Protein AF-A0A4P5QPF0-F1 (afdb_monomer_lite)

Secondary structure (DSSP, 8-state):
-HHHHHHHHHHHHHHHTT-SEEEEEEEE-SGGGT--S--SGGGHHHHSS--EEEEEEPSTT-TT-EEEEEEEE----EEEETTEEEEEEEEEPPPP-

Structure (mmCIF, N/CA/C/O backbone):
data_AF-A0A4P5QPF0-F1
#
_entry.id   AF-A0A4P5QPF0-F1
#
loop_
_atom_site.group_PDB
_atom_site.id
_atom_site.type_symbol
_atom_site.label_atom_id
_atom_site.label_alt_id
_atom_site.label_comp_id
_atom_site.label_asym_id
_atom_site.label_entity_id
_atom_site.label_seq_id
_atom_site.pdbx_PDB_ins_code
_atom_site.Cartn_x
_atom_site.Cartn_y
_atom_site.Cartn_z
_atom_site.occupancy
_atom_site.B_iso_or_equiv
_atom_site.auth_seq_id
_atom_site.auth_comp_id
_atom_site.auth_asym_id
_atom_site.auth_atom_id
_atom_site.p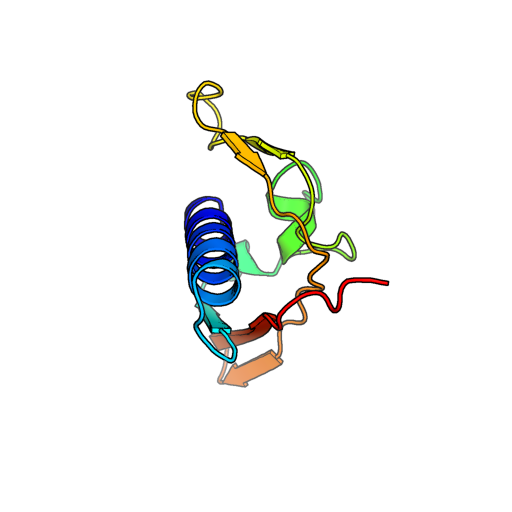dbx_PDB_model_num
ATOM 1 N N . MET A 1 1 ? 1.697 2.293 -7.008 1.00 88.50 1 MET A N 1
ATOM 2 C CA . MET A 1 1 ? 1.989 2.180 -5.561 1.00 88.50 1 MET A CA 1
ATOM 3 C C . MET A 1 1 ? 1.257 3.230 -4.728 1.00 88.50 1 MET A C 1
ATOM 5 O O . MET A 1 1 ? 0.481 2.826 -3.880 1.00 88.50 1 MET A O 1
ATOM 9 N N . PHE A 1 2 ? 1.363 4.542 -5.001 1.00 92.00 2 PHE A N 1
ATOM 10 C CA . PHE A 1 2 ? 0.664 5.566 -4.187 1.00 92.00 2 PHE A CA 1
ATOM 11 C C . PHE A 1 2 ? -0.852 5.370 -4.088 1.00 92.00 2 PHE A C 1
ATOM 13 O O . PHE A 1 2 ? -1.399 5.384 -2.992 1.00 92.00 2 PHE A O 1
ATOM 20 N N . LYS A 1 3 ? -1.525 5.065 -5.204 1.00 93.19 3 LYS A N 1
ATOM 21 C CA . LYS A 1 3 ? -2.959 4.728 -5.192 1.00 93.19 3 LYS A CA 1
ATOM 22 C C . LYS A 1 3 ? -3.303 3.516 -4.311 1.00 93.19 3 LYS A C 1
ATOM 24 O O . LYS A 1 3 ? -4.374 3.496 -3.721 1.00 93.19 3 LYS A O 1
ATOM 29 N N . ALA A 1 4 ? -2.406 2.533 -4.193 1.00 95.38 4 ALA A N 1
ATOM 30 C CA . ALA A 1 4 ? -2.603 1.400 -3.286 1.00 95.38 4 ALA A CA 1
ATOM 31 C C . ALA A 1 4 ? -2.533 1.864 -1.824 1.00 95.38 4 ALA A C 1
ATOM 33 O O . ALA A 1 4 ? -3.406 1.527 -1.034 1.00 95.38 4 ALA A O 1
ATOM 34 N N . CYS A 1 5 ? -1.575 2.732 -1.487 1.00 95.69 5 CYS A N 1
ATOM 35 C CA . CYS A 1 5 ? -1.529 3.367 -0.170 1.00 95.69 5 CYS A CA 1
ATOM 36 C C . CYS A 1 5 ? -2.792 4.205 0.108 1.00 95.69 5 CYS A C 1
ATOM 38 O O . CYS A 1 5 ? -3.320 4.145 1.211 1.00 95.69 5 CYS A O 1
ATOM 40 N N . GLN A 1 6 ? -3.335 4.926 -0.882 1.00 95.94 6 GLN A N 1
ATOM 41 C CA . GLN A 1 6 ? -4.605 5.655 -0.726 1.00 95.94 6 GLN A CA 1
ATOM 42 C C . GLN A 1 6 ? -5.790 4.719 -0.443 1.00 95.94 6 GLN A C 1
ATOM 44 O O . GLN A 1 6 ? -6.636 5.049 0.382 1.00 95.94 6 GLN A O 1
ATOM 49 N N . ALA A 1 7 ? -5.847 3.553 -1.094 1.00 97.38 7 ALA A N 1
ATOM 50 C CA . ALA A 1 7 ? -6.879 2.554 -0.826 1.00 97.38 7 ALA A CA 1
ATOM 51 C C . ALA A 1 7 ? -6.759 1.973 0.593 1.00 97.38 7 ALA A C 1
ATOM 53 O O . ALA A 1 7 ? -7.766 1.842 1.283 1.00 97.38 7 ALA A O 1
ATOM 54 N N . ILE A 1 8 ? -5.536 1.690 1.056 1.00 97.69 8 ILE A N 1
ATOM 55 C CA . ILE A 1 8 ? -5.274 1.242 2.434 1.00 97.69 8 ILE A CA 1
ATOM 56 C C . ILE A 1 8 ? -5.711 2.316 3.438 1.00 97.69 8 ILE A C 1
ATOM 58 O O . ILE A 1 8 ? -6.442 2.006 4.373 1.00 97.69 8 ILE A O 1
ATOM 62 N N . PHE A 1 9 ? -5.338 3.580 3.213 1.00 97.50 9 PHE A N 1
ATOM 63 C CA . PHE A 1 9 ? -5.760 4.708 4.050 1.00 97.50 9 PHE A CA 1
ATOM 64 C C . PHE A 1 9 ? -7.287 4.831 4.127 1.00 97.50 9 PHE A C 1
ATOM 66 O O . PHE A 1 9 ? -7.854 4.985 5.204 1.00 97.50 9 PHE A O 1
ATOM 73 N N . PHE A 1 10 ? -7.967 4.717 2.987 1.00 97.38 10 PHE A N 1
ATOM 74 C CA . PHE A 1 10 ? -9.425 4.743 2.942 1.00 97.38 10 PHE A CA 1
ATOM 75 C C . PHE A 1 10 ? -10.050 3.587 3.740 1.00 97.38 10 PHE A C 1
ATOM 77 O O . PHE A 1 10 ? -11.009 3.794 4.480 1.00 97.38 10 PHE A O 1
ATOM 84 N N . LEU A 1 11 ? -9.491 2.378 3.655 1.00 97.94 11 LEU A N 1
ATOM 85 C CA . LEU A 1 11 ? -9.967 1.245 4.451 1.00 97.94 11 LEU A CA 1
ATOM 86 C C . LEU A 1 11 ? -9.715 1.434 5.955 1.00 97.94 11 LEU A C 1
ATOM 88 O O . LEU A 1 11 ? -10.580 1.064 6.747 1.00 97.94 11 LEU A O 1
ATOM 92 N N . GLU A 1 12 ? -8.595 2.044 6.364 1.00 97.38 12 GLU A N 1
ATOM 93 C CA . GLU A 1 12 ? -8.385 2.437 7.768 1.00 97.38 12 GLU A CA 1
ATOM 94 C C . GLU A 1 12 ? -9.508 3.368 8.250 1.00 97.38 12 GLU A C 1
ATOM 96 O O . GLU A 1 12 ? -10.058 3.158 9.332 1.00 97.38 12 GLU A O 1
ATOM 101 N N . GLN A 1 13 ? -9.899 4.352 7.431 1.00 97.19 13 GLN A N 1
ATOM 102 C CA . GLN A 1 13 ? -10.999 5.268 7.749 1.00 97.19 13 GLN A CA 1
ATOM 103 C C . GLN A 1 13 ? -12.344 4.543 7.868 1.00 97.19 13 GLN A C 1
ATOM 105 O O . GLN A 1 13 ? -13.104 4.825 8.791 1.00 97.19 13 GLN A O 1
ATOM 110 N N . LEU A 1 14 ? -12.636 3.586 6.982 1.00 97.31 14 LEU A N 1
ATOM 111 C CA . LEU A 1 14 ? -13.871 2.799 7.052 1.00 97.31 14 LEU A CA 1
ATOM 112 C C . LEU A 1 14 ? -13.937 1.933 8.316 1.00 97.31 14 LEU A C 1
ATOM 114 O O . LEU A 1 14 ? -14.968 1.891 8.990 1.00 97.31 14 LEU A O 1
ATOM 118 N N . VAL A 1 15 ? -12.839 1.263 8.669 1.00 97.19 15 VAL A N 1
ATOM 119 C CA . VAL A 1 15 ? -12.763 0.438 9.887 1.00 97.19 15 VAL A CA 1
ATOM 120 C C . VAL A 1 15 ? -12.881 1.298 11.149 1.00 97.19 15 VAL A C 1
ATOM 122 O O . VAL A 1 15 ? -13.570 0.913 12.100 1.00 97.19 15 VAL A O 1
ATOM 125 N N . ALA A 1 16 ? -12.283 2.492 11.143 1.00 95.19 16 ALA A N 1
ATOM 126 C CA . ALA A 1 16 ? -12.450 3.473 12.212 1.00 95.19 16 ALA A CA 1
ATOM 127 C C . ALA A 1 16 ? -13.897 3.996 12.311 1.00 95.19 16 ALA A C 1
ATOM 129 O O . ALA A 1 16 ? -14.395 4.204 13.413 1.00 95.19 16 ALA A O 1
ATOM 130 N N . ALA A 1 17 ? -14.595 4.151 11.183 1.00 96.31 17 ALA A N 1
ATOM 131 C CA . ALA A 1 17 ? -15.976 4.633 11.130 1.00 96.31 17 ALA A CA 1
ATOM 132 C C . ALA A 1 17 ? -17.033 3.589 11.538 1.00 96.31 17 ALA A C 1
ATOM 134 O O . ALA A 1 17 ? -18.213 3.921 11.631 1.00 96.31 17 ALA A O 1
ATOM 135 N N . GLY A 1 18 ? -16.642 2.335 11.782 1.00 95.94 18 GLY A N 1
ATOM 136 C CA . GLY A 1 18 ? -17.552 1.302 12.280 1.00 95.94 18 GLY A CA 1
ATOM 137 C C . GLY A 1 18 ? -17.558 0.003 11.481 1.00 95.94 18 GLY A C 1
ATOM 138 O O . GLY A 1 18 ? -18.119 -0.979 11.970 1.00 95.94 18 GLY A O 1
ATOM 139 N N . CYS A 1 19 ? -16.911 -0.060 10.310 1.00 95.56 19 CYS A N 1
ATOM 140 C CA . CYS A 1 19 ? -16.727 -1.335 9.617 1.00 95.56 19 CYS A CA 1
ATOM 141 C C . CYS A 1 19 ? -15.925 -2.304 10.501 1.00 95.56 19 CYS A C 1
ATOM 143 O O . CYS A 1 19 ? -15.017 -1.893 11.228 1.00 95.56 19 CYS A O 1
ATOM 145 N N . ARG A 1 20 ? -16.281 -3.595 10.461 1.00 94.81 20 ARG A N 1
ATOM 146 C CA . ARG A 1 20 ? -15.650 -4.613 11.315 1.00 94.81 20 ARG A CA 1
ATOM 147 C C . ARG A 1 20 ? -14.171 -4.780 10.968 1.00 94.81 20 ARG A C 1
ATOM 149 O O . ARG A 1 20 ? -13.317 -4.681 11.840 1.00 94.81 20 ARG A O 1
ATOM 156 N N . GLU A 1 21 ? -13.907 -5.021 9.690 1.00 96.94 21 GLU A N 1
ATOM 157 C CA . GLU A 1 21 ? -12.592 -5.313 9.121 1.00 96.94 21 GLU A CA 1
ATOM 158 C C . GLU A 1 21 ? -12.542 -4.795 7.679 1.00 96.94 21 GLU A C 1
ATOM 160 O O . GLU A 1 21 ? -13.579 -4.647 7.026 1.00 96.94 21 GLU A O 1
ATOM 165 N N . GLY A 1 22 ? -11.336 -4.545 7.181 1.00 97.25 22 GLY A N 1
ATOM 166 C CA . GLY A 1 22 ? -11.054 -4.217 5.790 1.00 97.25 22 GLY A CA 1
ATOM 167 C C . GLY A 1 22 ? -9.998 -5.157 5.221 1.00 97.25 22 GLY A C 1
ATOM 168 O O . GLY A 1 22 ? -9.071 -5.558 5.920 1.00 97.25 22 GLY A O 1
ATOM 169 N N . TYR A 1 23 ? -10.124 -5.488 3.940 1.00 98.00 23 TYR A N 1
ATOM 170 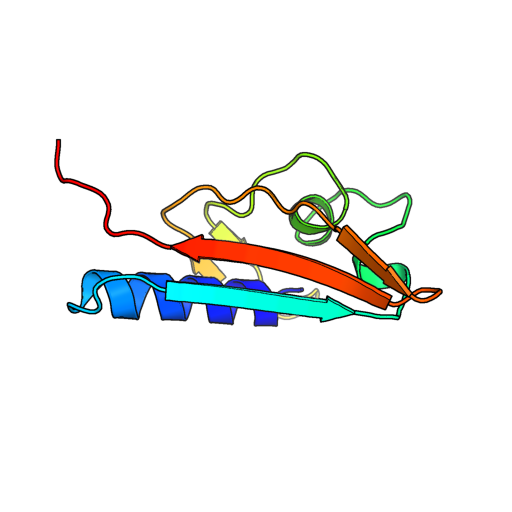C CA . TYR A 1 23 ? -9.138 -6.289 3.223 1.00 98.00 23 TYR A CA 1
ATOM 171 C C . TYR A 1 23 ? -8.760 -5.568 1.936 1.00 98.00 23 TYR A C 1
ATOM 173 O O . TYR A 1 23 ? -9.624 -5.226 1.128 1.00 98.00 23 TYR A O 1
ATOM 181 N N . PHE A 1 24 ? -7.466 -5.336 1.748 1.00 98.31 24 PHE A N 1
ATOM 182 C CA . PHE A 1 24 ? -6.918 -4.817 0.504 1.00 98.31 24 PHE A CA 1
ATOM 183 C C . PHE A 1 24 ? -6.176 -5.935 -0.213 1.00 98.31 24 PHE A C 1
ATOM 185 O O . PHE A 1 24 ? -5.298 -6.567 0.372 1.00 98.31 24 PHE A O 1
ATOM 192 N N . ILE A 1 25 ? -6.515 -6.159 -1.480 1.00 98.00 25 ILE A N 1
ATOM 193 C CA . ILE A 1 25 ? -5.826 -7.114 -2.344 1.00 98.00 25 ILE A CA 1
ATOM 194 C C . ILE A 1 25 ? -5.266 -6.337 -3.523 1.00 98.00 25 ILE A C 1
ATOM 196 O O . ILE A 1 25 ? -5.990 -5.604 -4.197 1.00 98.00 25 ILE A O 1
ATOM 200 N N . MET A 1 26 ? -3.978 -6.521 -3.780 1.00 96.94 26 MET A N 1
ATOM 201 C CA . MET A 1 26 ? -3.347 -6.040 -4.998 1.00 96.94 26 MET A CA 1
ATOM 202 C C . MET A 1 26 ? -2.833 -7.236 -5.772 1.00 96.94 26 MET A C 1
ATOM 204 O O . MET A 1 26 ? -2.123 -8.067 -5.216 1.00 96.94 26 MET A O 1
ATOM 208 N N . VAL A 1 27 ? -3.188 -7.289 -7.050 1.00 97.06 27 VAL A N 1
ATOM 209 C CA . VAL A 1 27 ? -2.707 -8.283 -8.004 1.00 97.06 27 VAL A CA 1
ATOM 210 C C . VAL A 1 27 ? -1.924 -7.535 -9.077 1.00 97.06 27 VAL A C 1
ATOM 212 O O . VAL A 1 27 ? -2.373 -6.485 -9.539 1.00 97.06 27 VAL A O 1
ATOM 215 N N . ALA A 1 28 ? -0.744 -8.030 -9.431 1.00 96.19 28 ALA A N 1
ATOM 216 C CA . ALA A 1 28 ? 0.113 -7.427 -10.441 1.00 96.19 28 ALA A CA 1
ATOM 217 C C . ALA A 1 28 ? 0.891 -8.507 -11.196 1.00 96.19 28 ALA A C 1
ATOM 219 O O . ALA A 1 28 ? 1.405 -9.444 -10.592 1.00 96.19 28 ALA A O 1
ATOM 220 N N . ASP A 1 29 ? 0.986 -8.351 -12.509 1.00 96.19 29 ASP A N 1
ATOM 221 C CA . ASP A 1 29 ? 1.755 -9.188 -13.433 1.00 96.19 29 ASP A CA 1
ATOM 222 C C . ASP A 1 29 ? 3.009 -8.491 -13.980 1.00 96.19 29 ASP A C 1
ATOM 224 O O . ASP A 1 29 ? 3.892 -9.159 -14.522 1.00 96.19 29 ASP A O 1
ATOM 228 N N . ASP A 1 30 ? 3.103 -7.168 -13.823 1.00 94.94 30 ASP A N 1
ATOM 229 C CA . ASP A 1 30 ? 4.290 -6.380 -14.148 1.00 94.94 30 ASP A CA 1
ATOM 230 C C . ASP A 1 30 ? 5.350 -6.500 -13.028 1.00 94.94 30 ASP A C 1
ATOM 232 O O . ASP A 1 30 ? 5.116 -6.060 -11.889 1.00 94.94 30 ASP A O 1
ATOM 236 N N . PRO A 1 31 ? 6.555 -7.027 -13.341 1.00 91.31 31 PRO A N 1
ATOM 237 C CA . PRO A 1 31 ? 7.646 -7.168 -12.388 1.00 91.31 31 PRO A CA 1
ATOM 238 C C . PRO A 1 31 ? 8.058 -5.905 -11.655 1.00 91.31 31 PRO A C 1
ATOM 240 O O . PRO A 1 31 ? 8.547 -5.996 -10.528 1.00 91.31 31 PRO A O 1
ATOM 243 N N . LEU A 1 32 ? 7.830 -4.730 -12.236 1.00 91.12 32 LEU A N 1
ATOM 244 C CA . LEU A 1 32 ? 8.140 -3.468 -11.585 1.00 91.12 32 LEU A CA 1
ATOM 245 C C . LEU A 1 32 ? 7.313 -3.251 -10.308 1.00 91.12 32 LEU A C 1
ATOM 247 O O . LEU A 1 32 ? 7.692 -2.430 -9.479 1.00 91.12 32 LEU A O 1
A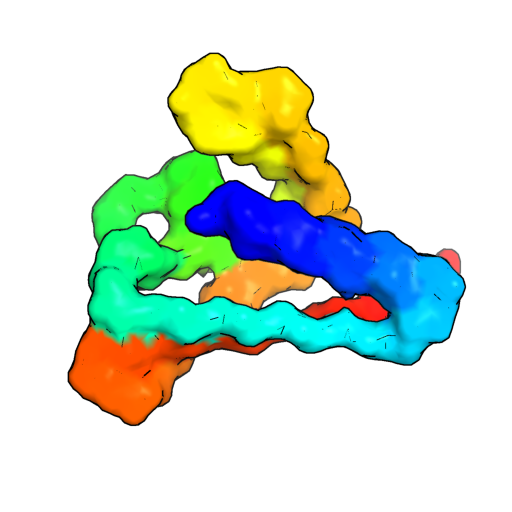TOM 251 N N . PHE A 1 33 ? 6.221 -3.971 -10.055 1.00 91.56 33 PHE A N 1
ATOM 252 C CA . PHE A 1 33 ? 5.497 -3.820 -8.787 1.00 91.56 33 PHE A CA 1
ATOM 253 C C . PHE A 1 33 ? 6.156 -4.525 -7.600 1.00 91.56 33 PHE A C 1
ATOM 255 O O . PHE A 1 33 ? 6.010 -4.060 -6.472 1.00 91.56 33 PHE A O 1
ATOM 262 N N . TYR A 1 34 ? 6.909 -5.593 -7.844 1.00 91.69 34 TYR A N 1
ATOM 263 C CA . TYR A 1 34 ? 7.414 -6.479 -6.788 1.00 91.69 34 TYR A CA 1
ATOM 264 C C . TYR A 1 34 ? 8.909 -6.797 -6.910 1.00 91.69 34 TYR A C 1
ATOM 266 O O . TYR A 1 34 ? 9.453 -7.527 -6.089 1.00 91.69 34 TYR A O 1
ATOM 274 N N . ARG A 1 35 ? 9.593 -6.273 -7.932 1.00 88.94 35 ARG A N 1
ATOM 275 C CA . ARG A 1 35 ? 11.028 -6.460 -8.160 1.00 88.94 35 ARG A CA 1
ATOM 276 C C . ARG A 1 35 ? 11.686 -5.154 -8.602 1.00 88.94 35 ARG A C 1
ATOM 278 O O . ARG A 1 35 ? 11.064 -4.303 -9.235 1.00 88.94 35 ARG A O 1
ATOM 285 N N . GLY A 1 36 ? 12.963 -5.010 -8.268 1.00 87.06 36 GLY A N 1
ATOM 286 C CA . GLY A 1 36 ? 13.831 -3.922 -8.710 1.00 87.06 36 GLY A CA 1
ATOM 287 C C . GLY A 1 36 ? 14.842 -3.551 -7.633 1.00 87.06 36 GLY A C 1
ATOM 288 O O . GLY A 1 36 ? 14.579 -3.749 -6.451 1.00 87.06 36 GLY A O 1
ATOM 289 N N . ASP A 1 37 ? 15.971 -2.983 -8.047 1.00 85.75 37 ASP A N 1
ATOM 290 C CA . ASP A 1 37 ? 17.089 -2.681 -7.139 1.00 85.75 37 ASP A CA 1
ATOM 291 C C . ASP A 1 37 ? 16.855 -1.400 -6.320 1.00 85.75 37 ASP A C 1
ATOM 293 O O . ASP A 1 37 ? 17.480 -1.166 -5.287 1.00 85.75 37 ASP A O 1
ATOM 297 N N . PHE A 1 38 ? 15.919 -0.555 -6.764 1.00 84.81 38 PHE A N 1
ATOM 298 C CA . PHE A 1 38 ? 15.563 0.676 -6.070 1.00 84.81 38 PHE A CA 1
ATOM 299 C C . PHE A 1 38 ? 14.563 0.408 -4.935 1.00 84.81 38 PHE A C 1
ATOM 301 O O . PHE A 1 38 ? 13.357 0.263 -5.172 1.00 84.81 38 PHE A O 1
ATOM 308 N N . LEU A 1 39 ? 15.081 0.392 -3.704 1.00 83.88 39 LEU A N 1
ATOM 309 C CA . LEU A 1 39 ? 14.348 0.203 -2.445 1.00 83.88 39 LEU A CA 1
ATOM 310 C C . LEU A 1 39 ? 14.245 1.504 -1.633 1.00 83.88 39 LEU A C 1
ATOM 312 O O . LEU A 1 39 ? 14.499 1.527 -0.433 1.00 83.88 39 LEU A O 1
ATOM 316 N N . ALA A 1 40 ? 13.887 2.608 -2.286 1.00 85.00 40 ALA A N 1
ATOM 317 C CA . ALA A 1 40 ? 13.702 3.895 -1.623 1.00 85.00 40 ALA A CA 1
ATOM 318 C C . ALA A 1 40 ? 12.341 4.520 -1.949 1.00 85.00 40 ALA A C 1
ATOM 320 O O . ALA A 1 40 ? 11.677 4.183 -2.937 1.00 85.00 40 ALA A O 1
ATOM 321 N N . GLY A 1 41 ? 11.914 5.435 -1.077 1.00 85.69 41 GLY A N 1
ATOM 322 C CA . GLY A 1 41 ? 10.599 6.060 -1.149 1.00 85.69 41 GLY A CA 1
ATOM 323 C C . GLY A 1 41 ? 9.481 5.020 -1.132 1.00 85.69 41 GLY A C 1
ATOM 324 O O . GLY A 1 41 ? 9.559 4.004 -0.445 1.00 85.69 41 GLY A O 1
ATOM 325 N N . ILE A 1 42 ? 8.443 5.252 -1.934 1.00 88.25 42 ILE A N 1
ATOM 326 C CA . ILE A 1 42 ? 7.257 4.395 -1.926 1.00 88.25 42 ILE A CA 1
ATOM 327 C C . ILE A 1 42 ? 7.522 2.956 -2.386 1.00 88.25 42 ILE A C 1
ATOM 329 O O . ILE A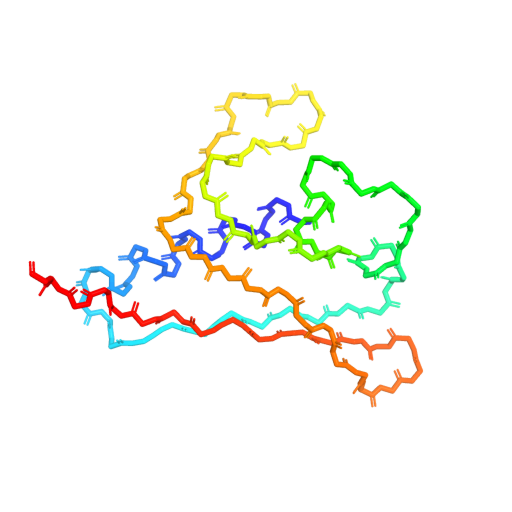 1 42 ? 6.780 2.057 -2.012 1.00 88.25 42 ILE A O 1
ATOM 333 N N . TYR A 1 43 ? 8.577 2.722 -3.169 1.00 90.06 43 TYR A N 1
ATOM 334 C CA . TYR A 1 43 ? 8.923 1.387 -3.657 1.00 90.06 43 TYR A CA 1
ATOM 335 C C . TYR A 1 43 ? 9.437 0.469 -2.548 1.00 90.06 43 TYR A C 1
ATOM 337 O O . TYR A 1 43 ? 9.189 -0.735 -2.603 1.00 90.06 43 TYR A O 1
ATOM 345 N N . ALA A 1 44 ? 10.084 1.032 -1.520 1.00 90.88 44 ALA A N 1
ATOM 346 C CA . ALA A 1 44 ? 10.584 0.276 -0.373 1.00 90.88 44 ALA A CA 1
ATOM 347 C C . ALA A 1 44 ? 9.467 -0.513 0.328 1.00 90.88 44 ALA A C 1
ATOM 349 O O . ALA A 1 44 ? 9.704 -1.624 0.791 1.00 90.88 44 ALA A O 1
ATOM 350 N N . PHE A 1 45 ? 8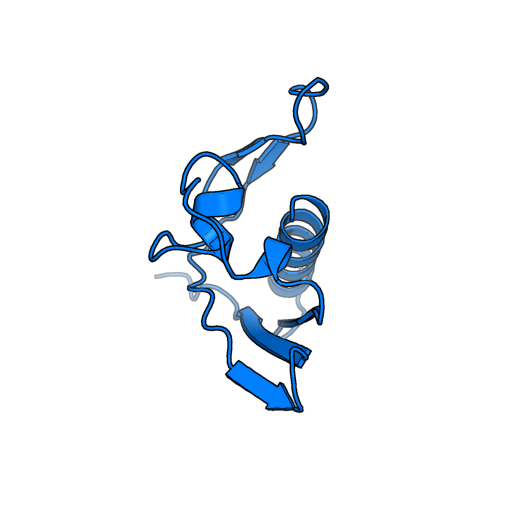.242 0.027 0.334 1.00 93.06 45 PHE A N 1
ATOM 351 C CA . PHE A 1 45 ? 7.098 -0.613 0.977 1.00 93.06 45 PHE A CA 1
ATOM 352 C C . PHE A 1 45 ? 6.543 -1.839 0.245 1.00 93.06 45 PHE A C 1
ATOM 354 O O . PHE A 1 45 ? 5.834 -2.640 0.843 1.00 93.06 45 PHE A O 1
ATOM 361 N N . PHE A 1 46 ? 6.793 -1.953 -1.062 1.00 93.38 46 PHE A N 1
ATOM 362 C CA . PHE A 1 46 ? 6.230 -3.019 -1.899 1.00 93.38 46 PHE A CA 1
ATOM 363 C C . PHE A 1 46 ? 7.286 -4.022 -2.359 1.00 93.38 46 PHE A C 1
ATOM 365 O O . PHE A 1 46 ? 6.926 -5.114 -2.783 1.00 93.38 46 PHE A O 1
ATOM 372 N N . ARG A 1 47 ? 8.569 -3.648 -2.337 1.00 92.19 47 ARG A N 1
ATOM 373 C CA . ARG A 1 47 ? 9.670 -4.463 -2.872 1.00 92.19 47 ARG A CA 1
ATOM 374 C C . ARG A 1 47 ? 10.707 -4.872 -1.822 1.00 92.19 47 ARG A C 1
ATOM 376 O O . ARG A 1 47 ? 11.569 -5.681 -2.138 1.00 92.19 47 ARG A O 1
ATOM 383 N N . GLY A 1 48 ? 10.663 -4.298 -0.620 1.00 81.81 48 GLY A N 1
ATOM 384 C CA . GLY A 1 48 ? 11.585 -4.616 0.471 1.00 81.81 48 GLY A CA 1
ATOM 385 C C . GLY A 1 48 ? 10.846 -4.938 1.765 1.00 81.81 48 GLY A C 1
ATOM 386 O O . GLY A 1 48 ? 9.621 -4.998 1.794 1.00 81.81 48 GLY A O 1
ATOM 387 N N . ASP A 1 49 ? 11.595 -5.066 2.857 1.00 83.50 49 ASP A N 1
ATOM 388 C CA . ASP A 1 49 ? 11.054 -5.417 4.180 1.00 83.50 49 ASP A CA 1
ATOM 389 C C . ASP A 1 49 ? 10.521 -4.205 4.964 1.00 83.50 49 ASP A C 1
ATOM 391 O O . ASP A 1 49 ? 10.369 -4.245 6.187 1.00 83.50 49 ASP A O 1
ATOM 395 N N . THR A 1 50 ? 10.260 -3.087 4.278 1.00 92.12 50 THR A N 1
ATOM 396 C CA . THR A 1 50 ? 9.736 -1.881 4.926 1.00 92.12 50 THR A CA 1
ATOM 397 C C . THR A 1 50 ? 8.213 -1.973 5.015 1.00 92.12 50 THR A C 1
ATOM 399 O O . THR A 1 50 ? 7.556 -2.048 3.979 1.00 92.12 50 THR A O 1
ATOM 402 N N . PRO A 1 51 ? 7.606 -1.906 6.210 1.00 95.75 51 PRO A N 1
ATOM 403 C CA . PRO A 1 51 ? 6.152 -1.920 6.322 1.00 95.75 51 PRO A CA 1
ATOM 404 C C . PRO A 1 51 ? 5.536 -0.644 5.733 1.00 95.75 51 PRO A C 1
ATOM 406 O O . PRO A 1 51 ? 6.021 0.456 6.014 1.00 95.75 51 PRO A O 1
ATOM 409 N N . ILE A 1 52 ? 4.419 -0.763 5.008 1.00 96.12 52 ILE A N 1
ATOM 410 C CA . ILE A 1 52 ? 3.569 0.386 4.661 1.00 96.12 52 ILE A CA 1
ATOM 411 C C . ILE A 1 52 ? 3.078 0.997 5.978 1.00 96.12 52 ILE A C 1
ATOM 413 O O . ILE A 1 52 ? 2.305 0.368 6.703 1.00 96.12 52 ILE A O 1
ATOM 417 N N . SER A 1 53 ? 3.563 2.194 6.309 1.00 96.31 53 SER A N 1
ATOM 418 C CA . SER A 1 53 ? 3.207 2.918 7.532 1.00 96.31 53 SER A CA 1
ATOM 419 C C . SER A 1 53 ? 3.651 4.378 7.475 1.00 96.31 53 SER A C 1
ATOM 421 O O . SER A 1 53 ? 4.547 4.732 6.708 1.00 96.31 53 SER A O 1
ATOM 423 N N . GLY A 1 54 ? 3.049 5.211 8.324 1.00 95.00 54 GLY A N 1
ATOM 424 C CA . GLY A 1 54 ? 3.432 6.607 8.496 1.00 95.00 54 GLY A CA 1
ATOM 425 C C . GLY A 1 54 ? 3.049 7.492 7.313 1.00 95.00 54 GLY A C 1
ATOM 426 O O . GLY A 1 54 ? 2.120 7.200 6.556 1.00 95.00 54 GLY A O 1
ATOM 427 N N . GLN A 1 55 ? 3.767 8.604 7.180 1.00 94.06 55 GLN A N 1
ATOM 428 C CA . GLN A 1 55 ? 3.510 9.612 6.161 1.00 94.06 55 GLN A CA 1
ATOM 429 C C . GLN A 1 55 ? 4.043 9.155 4.799 1.00 94.06 55 GLN A C 1
ATOM 431 O O . GLN A 1 55 ? 5.235 8.896 4.633 1.00 94.06 55 GLN A O 1
ATOM 436 N N . ILE A 1 56 ? 3.152 9.078 3.814 1.00 92.38 56 ILE A N 1
ATOM 437 C CA . ILE A 1 56 ? 3.469 8.683 2.442 1.00 92.38 56 ILE A CA 1
ATOM 438 C C . ILE A 1 56 ? 3.145 9.853 1.519 1.00 92.38 56 ILE A C 1
ATOM 440 O O . ILE A 1 56 ? 2.016 10.347 1.489 1.00 92.38 56 ILE A O 1
ATOM 444 N N . PHE A 1 57 ? 4.143 10.266 0.744 1.00 87.88 57 PHE A N 1
ATOM 445 C CA . PHE A 1 57 ? 4.037 11.351 -0.226 1.00 87.88 57 PHE A CA 1
ATOM 446 C C . PHE A 1 57 ? 3.648 10.822 -1.611 1.00 87.88 57 PHE A C 1
ATOM 448 O O . PHE A 1 57 ? 3.959 9.681 -1.973 1.00 87.88 57 PHE A O 1
ATOM 455 N N . GLY A 1 58 ? 2.951 11.663 -2.376 1.00 80.44 58 GLY A N 1
ATOM 456 C CA . GLY A 1 58 ? 2.568 11.416 -3.762 1.00 80.44 58 GLY A CA 1
ATOM 457 C C . GLY A 1 58 ? 3.757 11.140 -4.694 1.00 80.44 58 GLY A C 1
ATOM 458 O O . GLY A 1 58 ? 4.917 11.316 -4.315 1.00 80.44 58 GLY A O 1
ATOM 459 N N . PRO A 1 59 ? 3.492 10.673 -5.929 1.00 75.56 59 PRO A N 1
ATOM 460 C CA . PRO A 1 59 ? 4.542 10.444 -6.916 1.00 75.56 59 PRO A CA 1
ATOM 461 C C . PRO A 1 59 ? 5.315 11.733 -7.235 1.00 75.56 59 PRO A C 1
ATOM 463 O O . PRO A 1 59 ? 4.811 12.846 -7.075 1.00 75.56 59 PRO A O 1
ATOM 466 N N . THR A 1 60 ? 6.551 11.558 -7.703 1.00 63.78 60 THR A N 1
ATOM 467 C CA . THR A 1 60 ? 7.519 12.621 -7.992 1.00 63.78 60 THR A CA 1
ATOM 468 C C . THR A 1 60 ? 6.885 13.756 -8.805 1.00 63.78 60 THR A C 1
ATOM 470 O O . THR A 1 60 ? 6.397 13.523 -9.908 1.00 63.78 60 THR A O 1
ATOM 473 N N . GLY A 1 61 ? 6.888 14.973 -8.252 1.00 64.19 61 GLY A N 1
ATOM 474 C CA . GLY A 1 61 ? 6.329 16.179 -8.879 1.00 64.19 61 GLY A CA 1
ATOM 475 C C . GLY A 1 61 ? 5.113 16.777 -8.162 1.00 64.19 61 GLY A C 1
ATOM 476 O O . GLY A 1 61 ? 4.898 17.978 -8.280 1.00 64.19 61 GLY A O 1
ATOM 477 N N . ASP A 1 62 ? 4.371 15.992 -7.370 1.00 67.25 62 ASP A N 1
ATOM 478 C CA . ASP A 1 62 ? 3.255 16.485 -6.544 1.00 67.25 62 ASP A CA 1
ATOM 479 C C . ASP A 1 62 ? 3.401 16.019 -5.086 1.00 67.25 62 ASP A C 1
ATOM 481 O O . ASP A 1 62 ? 2.794 15.043 -4.638 1.00 67.25 62 ASP A O 1
ATOM 485 N N . THR A 1 63 ? 4.238 16.735 -4.333 1.00 66.62 63 THR A N 1
ATOM 486 C CA . THR A 1 63 ? 4.471 16.504 -2.897 1.00 66.62 63 THR A CA 1
ATOM 487 C C . THR A 1 63 ? 3.363 17.072 -2.010 1.00 66.62 63 THR A C 1
ATOM 489 O O . THR A 1 63 ? 3.388 16.860 -0.800 1.00 66.62 63 THR A O 1
ATOM 492 N N . THR A 1 64 ? 2.377 17.771 -2.585 1.00 77.00 64 THR A N 1
ATOM 493 C CA . THR A 1 64 ? 1.251 18.332 -1.820 1.00 77.00 64 THR A CA 1
ATOM 494 C C . THR A 1 64 ? 0.295 17.240 -1.349 1.00 77.00 64 THR A C 1
ATOM 496 O O . THR A 1 64 ? -0.364 17.372 -0.316 1.00 77.00 64 THR A O 1
ATOM 499 N N . ARG A 1 65 ? 0.248 16.120 -2.081 1.00 81.56 65 ARG A N 1
ATOM 500 C CA . ARG A 1 65 ? -0.544 14.951 -1.713 1.00 81.56 65 ARG A CA 1
ATOM 501 C C . ARG A 1 65 ? 0.222 14.108 -0.712 1.00 81.56 65 ARG A C 1
ATOM 503 O O . ARG A 1 65 ? 1.226 13.479 -1.041 1.00 81.56 65 ARG A O 1
ATOM 510 N N . GLN A 1 66 ? -0.319 14.047 0.492 1.00 89.25 66 GLN A N 1
ATOM 511 C CA . GLN A 1 66 ? 0.172 13.201 1.564 1.00 89.25 66 GLN A CA 1
ATOM 512 C C . GLN A 1 66 ? -0.981 12.425 2.183 1.00 89.25 66 GLN A C 1
ATOM 514 O O . GLN A 1 66 ? -2.102 12.923 2.293 1.00 89.25 66 GLN A O 1
ATOM 519 N N . ILE A 1 67 ? -0.686 11.203 2.593 1.00 93.62 67 ILE A N 1
ATOM 520 C CA . ILE A 1 67 ? -1.570 10.378 3.410 1.00 93.62 67 ILE A CA 1
ATOM 521 C C . ILE A 1 67 ? -0.767 9.848 4.589 1.00 93.62 67 ILE A C 1
ATOM 523 O O . ILE A 1 67 ? 0.449 9.679 4.488 1.00 93.62 67 ILE A O 1
ATOM 527 N N . ASN A 1 68 ? -1.442 9.592 5.702 1.00 95.50 68 ASN A N 1
ATOM 528 C CA . ASN A 1 68 ? -0.824 9.006 6.880 1.00 95.50 68 ASN A CA 1
ATOM 529 C C . ASN A 1 68 ? -1.455 7.642 7.143 1.00 95.50 68 ASN A C 1
ATOM 531 O O . ASN A 1 68 ? -2.639 7.578 7.456 1.00 95.50 68 ASN A O 1
ATOM 535 N N . ILE A 1 69 ? -0.665 6.580 7.008 1.00 96.88 69 ILE A N 1
ATOM 536 C CA . ILE A 1 69 ? -1.082 5.215 7.332 1.00 96.88 69 ILE A CA 1
ATOM 537 C C . ILE A 1 69 ? -0.818 4.978 8.818 1.00 96.88 69 ILE A C 1
ATOM 539 O O . ILE A 1 69 ? 0.331 5.017 9.267 1.00 96.88 69 ILE A O 1
ATOM 543 N N . GLY A 1 70 ? -1.885 4.780 9.590 1.00 95.44 70 GLY A N 1
ATOM 544 C CA . GLY A 1 70 ? -1.821 4.724 11.050 1.00 95.44 70 GLY A CA 1
ATOM 545 C C . GLY A 1 70 ? -1.316 3.391 11.605 1.00 95.44 70 GLY A C 1
ATOM 546 O O . GLY A 1 70 ? -0.828 3.339 12.741 1.00 95.44 70 GLY A O 1
ATOM 547 N N . GLN A 1 71 ? -1.459 2.306 10.850 1.00 95.56 71 GLN A N 1
ATOM 548 C CA . GLN A 1 71 ? -0.983 0.965 11.195 1.00 95.56 71 GLN A CA 1
ATOM 549 C C . GLN A 1 71 ? 0.279 0.589 10.401 1.00 95.56 71 GLN A C 1
ATOM 551 O O . GLN A 1 71 ? 0.830 1.390 9.648 1.00 95.56 71 GLN A O 1
ATOM 556 N N . ARG A 1 72 ? 0.791 -0.627 10.626 1.00 96.75 72 ARG A N 1
ATOM 557 C CA . ARG A 1 72 ? 1.963 -1.170 9.928 1.00 96.75 72 ARG A CA 1
ATOM 558 C C . ARG A 1 72 ? 1.555 -2.419 9.167 1.00 96.75 72 ARG A C 1
ATOM 560 O O . ARG A 1 72 ? 1.082 -3.370 9.783 1.00 96.75 72 ARG A O 1
ATOM 567 N N . TYR A 1 73 ? 1.783 -2.421 7.857 1.00 96.62 73 TYR A N 1
ATOM 568 C CA . TYR A 1 73 ? 1.426 -3.541 6.990 1.00 96.62 73 TYR A CA 1
ATOM 569 C C . TYR A 1 73 ? 2.638 -4.045 6.216 1.00 96.62 73 TYR A C 1
ATOM 571 O O . TYR A 1 73 ? 3.254 -3.293 5.462 1.00 96.62 73 TYR A O 1
ATOM 579 N N . ASN A 1 74 ? 2.964 -5.325 6.385 1.00 94.62 74 ASN A N 1
ATOM 580 C CA . ASN A 1 74 ? 4.027 -5.972 5.626 1.00 94.62 74 ASN A CA 1
ATOM 581 C C . ASN A 1 74 ? 3.462 -6.486 4.306 1.00 94.62 74 ASN A C 1
ATOM 583 O O . ASN A 1 74 ? 2.496 -7.250 4.298 1.00 94.62 74 ASN A O 1
ATOM 587 N N . VAL A 1 75 ? 4.072 -6.080 3.198 1.00 95.44 75 VAL A N 1
ATOM 588 C CA . VAL A 1 75 ? 3.737 -6.622 1.883 1.00 95.44 75 VAL A CA 1
ATOM 589 C C . VAL A 1 75 ? 4.484 -7.936 1.698 1.00 95.44 75 VAL A C 1
ATOM 591 O O . VAL A 1 75 ? 5.708 -7.975 1.743 1.00 95.44 75 VAL A O 1
ATOM 594 N N . GLN A 1 76 ? 3.735 -9.012 1.474 1.00 94.94 76 GLN A N 1
ATOM 595 C CA . GLN A 1 76 ? 4.278 -10.321 1.123 1.00 94.94 76 GLN A CA 1
ATOM 596 C C . GLN A 1 76 ? 3.639 -10.776 -0.184 1.00 94.94 76 GLN A C 1
ATOM 598 O O . GLN A 1 76 ? 2.480 -11.191 -0.203 1.00 94.94 76 GLN A O 1
ATOM 603 N N . TRP A 1 77 ? 4.389 -10.654 -1.278 1.00 96.06 77 TRP A N 1
ATOM 604 C CA . TRP A 1 77 ? 3.937 -11.113 -2.584 1.00 96.06 77 TRP A CA 1
ATOM 605 C C . TRP A 1 77 ? 3.921 -12.638 -2.642 1.00 96.06 77 TRP A C 1
ATOM 607 O O . TRP A 1 77 ? 4.910 -13.292 -2.328 1.00 96.06 77 TRP A O 1
ATOM 617 N N . GLN A 1 78 ? 2.793 -13.177 -3.080 1.00 96.94 78 GLN A N 1
ATOM 618 C CA . GLN A 1 78 ? 2.545 -14.587 -3.321 1.00 96.94 78 GLN A CA 1
ATOM 619 C C . GLN A 1 78 ? 2.414 -14.814 -4.827 1.00 96.94 78 GLN A C 1
ATOM 621 O O . GLN A 1 78 ? 1.787 -14.011 -5.527 1.00 96.94 78 GLN A O 1
ATOM 626 N N . ASP A 1 79 ? 2.998 -15.899 -5.328 1.00 97.12 79 ASP A N 1
ATOM 627 C CA . ASP A 1 79 ? 2.871 -16.299 -6.729 1.00 97.12 79 ASP A CA 1
ATOM 628 C C . ASP A 1 79 ? 1.462 -16.855 -7.012 1.00 97.12 79 ASP A C 1
ATOM 630 O O . ASP A 1 79 ? 0.898 -17.595 -6.206 1.00 97.12 79 ASP A O 1
ATOM 634 N N . VAL A 1 80 ? 0.895 -16.513 -8.175 1.00 96.44 80 VAL A N 1
ATOM 635 C CA . VAL A 1 80 ? -0.355 -17.103 -8.693 1.00 96.44 80 VAL A CA 1
ATOM 636 C C . VAL A 1 80 ? -0.053 -17.995 -9.892 1.00 96.44 80 VAL A C 1
ATOM 638 O O . VAL A 1 80 ? -0.326 -19.191 -9.870 1.00 96.44 80 VAL A O 1
ATOM 641 N N . THR A 1 81 ? 0.497 -17.408 -10.959 1.00 96.38 81 THR A N 1
ATOM 642 C CA . THR A 1 81 ? 0.900 -18.107 -12.187 1.00 96.38 81 THR A CA 1
ATOM 643 C C . THR A 1 81 ? 1.795 -17.208 -13.038 1.00 96.38 81 THR A C 1
ATOM 645 O O . THR A 1 81 ? 1.524 -16.017 -13.175 1.00 96.38 81 THR A O 1
ATOM 648 N N . GLY A 1 82 ? 2.858 -17.752 -13.634 1.00 93.81 82 GLY A N 1
ATOM 649 C CA . GLY A 1 82 ? 3.786 -16.967 -14.456 1.00 93.81 82 GLY A CA 1
ATOM 650 C C . GLY A 1 82 ? 4.360 -15.763 -13.697 1.00 93.81 82 GLY A C 1
ATOM 651 O O . GLY A 1 82 ? 5.018 -15.935 -12.674 1.00 93.81 82 GLY A O 1
ATOM 652 N N . SER A 1 83 ? 4.117 -14.548 -14.199 1.00 94.69 83 SER A N 1
ATOM 653 C CA . SER A 1 83 ? 4.486 -13.294 -13.525 1.00 94.69 83 SER A CA 1
ATOM 654 C C . SER A 1 83 ? 3.385 -12.730 -12.618 1.00 94.69 83 SER A C 1
ATOM 656 O O . SER A 1 83 ? 3.615 -11.748 -11.921 1.00 94.69 83 SER A O 1
ATOM 658 N N . LEU A 1 84 ? 2.195 -13.331 -12.595 1.00 97.31 84 LEU A N 1
ATOM 659 C CA . LEU A 1 84 ? 1.083 -12.855 -11.786 1.00 97.31 84 LEU A CA 1
ATOM 660 C C . LEU A 1 84 ? 1.347 -13.137 -10.305 1.00 97.31 84 LEU A C 1
ATOM 662 O O . LEU A 1 84 ? 1.483 -14.291 -9.891 1.00 97.31 84 LEU A O 1
ATOM 666 N N . ARG A 1 85 ? 1.366 -12.070 -9.510 1.00 97.56 85 ARG A N 1
ATOM 667 C 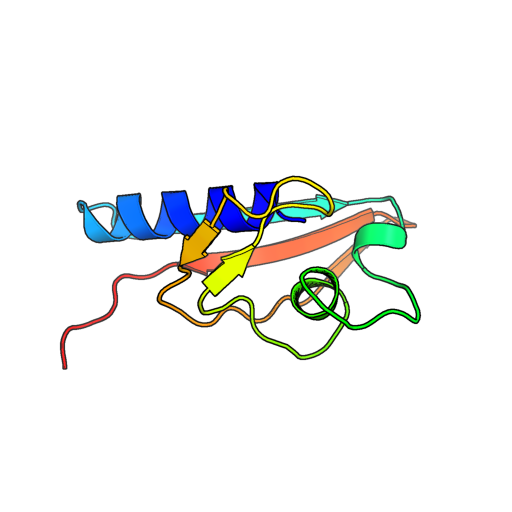CA . ARG A 1 85 ? 1.529 -12.096 -8.058 1.00 97.56 85 ARG A CA 1
ATOM 668 C C . ARG A 1 85 ? 0.428 -11.316 -7.374 1.00 97.56 85 ARG A C 1
ATOM 670 O O . ARG A 1 85 ? -0.175 -10.422 -7.967 1.00 97.56 85 ARG A O 1
ATOM 677 N N . TYR A 1 86 ? 0.207 -11.606 -6.101 1.00 97.94 86 TYR A N 1
ATOM 678 C CA . TYR A 1 86 ? -0.689 -10.820 -5.264 1.00 97.94 86 TYR A CA 1
ATOM 679 C C . TYR A 1 86 ? -0.169 -10.673 -3.841 1.00 97.94 86 TYR A C 1
ATOM 681 O O . TYR A 1 86 ? 0.668 -11.446 -3.395 1.00 97.94 86 TYR A O 1
ATOM 689 N N . PHE A 1 87 ? -0.701 -9.709 -3.106 1.00 97.50 87 PHE A N 1
ATOM 690 C CA . PHE A 1 87 ? -0.616 -9.699 -1.650 1.00 97.50 87 PHE A CA 1
ATOM 691 C C . PHE A 1 87 ? -1.961 -9.289 -1.059 1.00 97.50 87 PHE A C 1
ATOM 693 O O . PHE A 1 87 ? -2.797 -8.682 -1.737 1.00 97.50 87 PHE A O 1
ATOM 700 N N . VAL A 1 88 ? -2.154 -9.609 0.219 1.00 98.06 88 VAL A N 1
ATOM 701 C CA . VAL A 1 88 ? -3.344 -9.232 0.984 1.00 98.06 88 VAL A CA 1
ATOM 702 C C . VAL A 1 88 ? -2.915 -8.472 2.228 1.00 98.06 88 VAL A C 1
ATOM 704 O O . VAL A 1 88 ? -2.017 -8.904 2.946 1.00 98.06 88 VAL A O 1
ATOM 707 N N . ILE A 1 89 ? -3.577 -7.352 2.493 1.00 97.69 89 ILE A N 1
ATOM 708 C CA . ILE A 1 89 ? -3.473 -6.622 3.752 1.00 97.69 89 ILE A CA 1
ATOM 709 C C . ILE A 1 89 ? -4.808 -6.737 4.471 1.00 97.69 89 ILE A C 1
ATOM 711 O O . ILE A 1 89 ? -5.849 -6.382 3.918 1.00 97.69 89 ILE A O 1
ATOM 715 N N . HIS A 1 90 ? -4.754 -7.209 5.711 1.00 97.56 90 HIS A N 1
ATOM 716 C CA . HIS A 1 90 ? -5.876 -7.189 6.635 1.00 97.56 90 HIS A CA 1
ATOM 717 C C . HIS A 1 90 ? -5.794 -5.943 7.521 1.00 97.56 90 HIS A C 1
ATOM 719 O O . HIS A 1 90 ? -4.741 -5.621 8.073 1.00 97.56 90 HIS A O 1
ATOM 725 N N . ILE A 1 91 ? -6.918 -5.248 7.651 1.00 97.56 91 ILE A N 1
ATOM 726 C CA . ILE A 1 91 ? -7.079 -4.018 8.414 1.00 97.56 91 ILE A CA 1
ATOM 727 C C . ILE A 1 91 ? -8.136 -4.286 9.475 1.00 97.56 91 ILE A C 1
ATOM 729 O O . ILE A 1 91 ? -9.329 -4.357 9.181 1.00 97.56 91 ILE A O 1
ATOM 733 N N . ALA A 1 92 ? -7.685 -4.426 10.715 1.00 94.00 92 ALA A N 1
ATOM 734 C CA . ALA A 1 92 ? -8.549 -4.554 11.877 1.00 94.00 92 ALA A CA 1
ATOM 735 C C . ALA A 1 92 ? -8.594 -3.234 12.651 1.00 94.00 92 ALA A C 1
ATOM 737 O O . ALA A 1 92 ? -7.716 -2.372 12.517 1.00 94.00 92 ALA A O 1
ATOM 738 N N . ARG A 1 93 ? -9.626 -3.071 13.479 1.00 89.06 93 ARG A N 1
ATOM 739 C CA . ARG A 1 93 ? -9.697 -1.952 14.418 1.00 89.06 93 ARG A CA 1
ATOM 740 C C . ARG A 1 93 ? -8.527 -2.062 15.399 1.00 89.06 93 ARG A C 1
ATOM 742 O O . ARG A 1 93 ? -8.245 -3.147 15.904 1.00 89.06 93 ARG A O 1
ATOM 749 N N . LYS A 1 94 ? -7.847 -0.948 15.683 1.00 75.50 94 LYS A N 1
ATOM 750 C CA . LYS A 1 94 ? -6.932 -0.902 16.828 1.00 75.50 94 LYS A CA 1
ATOM 751 C C . LYS A 1 94 ? -7.791 -1.033 18.081 1.00 75.50 94 LYS A C 1
ATOM 753 O O . LYS A 1 94 ? -8.666 -0.198 18.291 1.00 75.50 94 LYS A O 1
ATOM 758 N N . ASN A 1 95 ? -7.568 -2.068 18.883 1.00 62.06 95 ASN A N 1
ATOM 759 C CA . ASN A 1 95 ? -8.098 -2.061 20.239 1.00 62.06 95 ASN A CA 1
ATOM 760 C C . ASN A 1 95 ? -7.421 -0.894 20.964 1.00 62.06 95 ASN A C 1
ATOM 762 O O . ASN A 1 95 ? -6.192 -0.797 20.948 1.00 62.06 95 ASN A O 1
ATOM 766 N N . GLU A 1 96 ? -8.215 0.019 21.515 1.00 53.16 96 GLU A N 1
ATOM 767 C CA . GLU A 1 96 ? -7.708 1.019 22.450 1.00 53.16 96 GLU A CA 1
ATOM 768 C C . GLU A 1 96 ? -7.151 0.248 23.654 1.00 53.16 96 GLU A C 1
ATOM 770 O O . GLU A 1 96 ? -7.861 -0.565 24.250 1.00 53.16 96 GLU A O 1
ATOM 775 N N . ALA A 1 97 ? -5.850 0.403 23.903 1.00 40.22 97 ALA A N 1
ATOM 776 C CA . ALA A 1 97 ? -5.178 -0.127 25.085 1.00 40.22 97 ALA A CA 1
ATOM 777 C C . ALA A 1 97 ? -5.339 0.850 26.250 1.00 40.22 97 ALA A C 1
ATOM 779 O O . ALA A 1 97 ? -5.276 2.073 25.983 1.00 40.22 97 ALA A O 1
#

pLDDT: mean 90.75, std 10.4, range [40.22, 98.31]

Sequence (97 aa):
MFKACQAIFFLEQLVAAGCREGYFIMVADDPLFYRGDFLAGIYAFFRGDTPISGQIFGPTGDTTRQINIGQRYNVQWQDVTGSLRYFVIHIARKNEA

Foldseek 3Di:
DVVLLVVLLVQLVVQVVPDAKDKRKDKDLDCQQADDPDLDAPSVCRHHQAWSAAWHADPPPHRVDIDGHHDTHHFDWDDDDDSIIMGMTMGGDPDDD

Radius of gyration: 13.88 Å; chains: 1; bounding box: 35×36×40 Å